Protein AF-A0A2P4XFI6-F1 (afdb_monomer)

Secondary structure (DSSP, 8-state):
-PPPPP-SSS-S---TTS-----TT----TTGGGGT----S-EEEEE-S-HHHHSHHHHHHHHHH-SEEEEEPPTT-S----

Nearest PDB structures (foldseek):
  4lnj-assembly1_A  TM=5.278E-01  e=4.135E+00  Escherichia coli WV_060327
  2ajr-assembly1_B  TM=3.139E-01  e=5.408E+00  Thermotoga maritima
  5lad-assembly1_A-2  TM=4.127E-01  e=9.896E+00  Thermotoga maritima
  8dl5-assembly1_A  TM=4.385E-01  e=9.253E+00  Penicillium expansum

Radius of gyration: 14.09 Å; Cα contacts (8 Å, |Δi|>4): 76; chains: 1; bounding box: 31×22×35 Å

Mean predicted aligned error: 9.26 Å

Solvent-accessible surface area (backbone atoms only — not comparable to full-atom values): 5617 Å² total; per-residue (Å²): 135,84,85,72,82,81,74,83,66,82,60,90,69,81,61,88,92,58,91,84,87,83,67,98,78,77,78,76,44,61,76,50,57,84,80,72,55,92,38,82,57,85,43,77,45,78,40,66,67,46,64,48,57,64,33,71,65,25,48,51,50,46,56,75,70,27,43,39,46,82,42,76,46,63,82,88,64,74,77,80,80,129

pLDDT: mean 73.22, std 13.56, range [32.78, 91.69]

Organism: NCBI:txid4796

Structure (mmCIF, N/CA/C/O backbone):
data_AF-A0A2P4XFI6-F1
#
_entry.id   AF-A0A2P4XFI6-F1
#
loop_
_atom_site.group_PDB
_atom_site.id
_atom_site.type_symbol
_atom_site.label_atom_id
_atom_site.label_alt_id
_atom_site.label_comp_id
_atom_site.label_asym_id
_atom_site.label_entity_id
_atom_site.label_seq_id
_atom_site.pdbx_PDB_ins_code
_atom_site.Cartn_x
_atom_site.Cartn_y
_atom_site.Cartn_z
_atom_site.occupancy
_atom_site.B_iso_or_equiv
_atom_site.auth_seq_id
_atom_site.auth_comp_id
_atom_site.auth_asym_id
_atom_site.auth_atom_id
_atom_site.pdbx_PDB_model_num
ATOM 1 N N . MET A 1 1 ? 16.061 10.832 -11.542 1.00 36.03 1 MET A N 1
ATOM 2 C CA . MET A 1 1 ? 15.271 9.643 -11.921 1.00 36.03 1 MET A CA 1
ATOM 3 C C . MET A 1 1 ? 14.255 10.101 -12.952 1.00 36.03 1 MET A C 1
ATOM 5 O O . MET A 1 1 ? 13.524 11.034 -12.653 1.00 36.03 1 MET A O 1
ATOM 9 N N . SER A 1 2 ? 14.287 9.573 -14.177 1.00 38.56 2 SER A N 1
ATOM 10 C CA . SER A 1 2 ? 13.267 9.873 -15.190 1.00 38.56 2 SER A CA 1
ATOM 11 C C . SER A 1 2 ? 12.094 8.919 -14.997 1.00 38.56 2 SER A C 1
ATOM 13 O O . SER A 1 2 ? 12.297 7.707 -15.001 1.00 38.56 2 SER A O 1
ATOM 15 N N . VAL A 1 3 ? 10.896 9.464 -14.811 1.00 48.16 3 VAL A N 1
ATOM 16 C CA . VAL A 1 3 ? 9.653 8.689 -14.751 1.00 48.16 3 VAL A CA 1
ATOM 17 C C . VAL A 1 3 ? 9.372 8.167 -16.164 1.00 48.16 3 VAL A C 1
ATOM 19 O O . VAL A 1 3 ? 9.319 8.953 -17.110 1.00 48.16 3 VAL A O 1
ATOM 22 N N . GLY A 1 4 ? 9.301 6.845 -16.326 1.00 52.53 4 GLY A N 1
ATOM 23 C CA . GLY A 1 4 ? 8.873 6.220 -17.578 1.00 52.53 4 GLY A CA 1
ATOM 24 C C . GLY A 1 4 ? 7.366 6.410 -17.782 1.00 52.53 4 GLY A C 1
ATOM 25 O O . GLY A 1 4 ? 6.648 6.592 -16.799 1.00 52.53 4 GLY A O 1
ATOM 26 N N . PRO A 1 5 ? 6.867 6.407 -19.028 1.00 50.84 5 PRO A N 1
ATOM 27 C CA . PRO A 1 5 ? 5.430 6.453 -19.275 1.00 50.84 5 PRO A CA 1
ATOM 28 C C . PRO A 1 5 ? 4.742 5.259 -18.599 1.00 50.84 5 PRO A C 1
ATOM 30 O O . PRO A 1 5 ? 5.259 4.145 -18.650 1.00 50.84 5 PRO A O 1
ATOM 33 N N . ILE A 1 6 ? 3.589 5.504 -17.971 1.00 54.31 6 ILE A N 1
ATOM 34 C CA . ILE A 1 6 ? 2.742 4.446 -17.405 1.00 54.31 6 ILE A CA 1
ATOM 35 C C . ILE A 1 6 ? 2.326 3.512 -18.543 1.00 54.31 6 ILE A C 1
ATOM 37 O O . ILE A 1 6 ? 1.794 3.979 -19.557 1.00 54.31 6 ILE A O 1
ATOM 41 N N . ASP A 1 7 ? 2.575 2.214 -18.371 1.00 60.72 7 ASP A N 1
ATOM 42 C CA . ASP A 1 7 ? 2.104 1.195 -19.300 1.00 60.72 7 ASP A CA 1
ATOM 43 C C . ASP A 1 7 ? 0.580 1.083 -19.179 1.00 60.72 7 ASP A C 1
ATOM 45 O O . ASP A 1 7 ? 0.039 0.688 -18.148 1.00 60.72 7 ASP A O 1
ATOM 49 N N . LYS A 1 8 ? -0.126 1.499 -20.232 1.00 60.00 8 LYS A N 1
ATOM 50 C CA . LYS A 1 8 ? -1.594 1.461 -20.285 1.00 60.00 8 LYS A CA 1
ATOM 51 C C . LYS A 1 8 ? -2.128 0.099 -20.732 1.00 60.00 8 LYS A C 1
ATOM 53 O O . LYS A 1 8 ? -3.336 -0.103 -20.705 1.00 60.00 8 LYS A O 1
ATOM 58 N N . GLU A 1 9 ? -1.242 -0.809 -21.135 1.00 62.91 9 GLU A N 1
ATOM 59 C CA . GLU A 1 9 ? -1.560 -2.137 -21.658 1.00 62.91 9 GLU A CA 1
ATOM 60 C C . GLU A 1 9 ? -1.171 -3.260 -20.678 1.00 62.91 9 GLU A C 1
ATOM 62 O O . GLU A 1 9 ? -1.390 -4.434 -20.988 1.00 62.91 9 GLU A O 1
ATOM 67 N N . GLU A 1 10 ? -0.636 -2.925 -19.490 1.00 64.62 10 GLU A N 1
ATOM 68 C CA . GLU A 1 10 ? -0.232 -3.896 -18.454 1.00 64.62 10 GLU A CA 1
ATOM 69 C C . GLU A 1 10 ? -1.381 -4.858 -18.107 1.00 64.62 10 GLU A C 1
ATOM 71 O O . GLU A 1 10 ? -1.182 -6.057 -17.900 1.00 64.62 10 GLU A O 1
ATOM 76 N N . LEU A 1 11 ? -2.616 -4.348 -18.122 1.00 62.16 11 LEU A N 1
ATOM 77 C CA . LEU A 1 11 ? -3.827 -5.121 -17.884 1.00 62.16 11 LEU A CA 1
ATOM 78 C C . LEU A 1 11 ? -4.787 -4.969 -19.069 1.00 62.16 11 LEU A C 1
ATOM 80 O O . LEU A 1 11 ? -5.520 -3.992 -19.178 1.00 62.16 11 LEU A O 1
ATOM 84 N N . LYS A 1 12 ? -4.826 -5.986 -19.943 1.00 64.38 12 LYS A N 1
ATOM 85 C CA . LYS A 1 12 ? -5.713 -6.030 -21.128 1.00 64.38 12 LYS A CA 1
ATOM 86 C C . LYS A 1 12 ? -7.199 -5.881 -20.786 1.00 64.38 12 LYS A C 1
ATOM 88 O O . LYS A 1 12 ? -7.974 -5.403 -21.608 1.00 64.38 12 LYS A O 1
ATOM 93 N N . THR A 1 13 ? -7.599 -6.324 -19.595 1.00 66.69 13 THR A N 1
ATOM 94 C CA . THR A 1 13 ? -8.957 -6.199 -19.056 1.00 66.69 13 THR A CA 1
ATOM 95 C C . THR A 1 13 ? -8.911 -6.217 -17.534 1.00 66.69 13 THR A C 1
ATOM 97 O O . THR A 1 13 ? -8.274 -7.097 -16.954 1.00 66.69 13 THR A O 1
ATOM 100 N N . TYR A 1 14 ? -9.645 -5.310 -16.898 1.00 67.44 14 TYR A N 1
ATOM 101 C CA . TYR A 1 14 ? -9.862 -5.299 -15.456 1.00 67.44 14 TYR A CA 1
ATOM 102 C C . TYR A 1 14 ? -11.111 -6.134 -15.118 1.00 67.44 14 TYR A C 1
ATOM 104 O O . TYR A 1 14 ? -12.189 -5.825 -15.627 1.00 67.44 14 TYR A O 1
ATOM 112 N N . PRO A 1 15 ? -11.001 -7.206 -14.313 1.00 76.50 15 PRO A N 1
ATOM 113 C CA . PRO A 1 15 ? -12.157 -7.960 -13.838 1.00 76.50 15 PRO A CA 1
ATOM 114 C C . PRO A 1 15 ? -13.177 -7.055 -13.134 1.00 76.50 15 PRO A C 1
ATOM 116 O O . PRO A 1 15 ? -12.809 -6.296 -12.241 1.00 76.50 15 PRO A O 1
ATOM 119 N N . GLU A 1 16 ? -14.464 -7.193 -13.469 1.00 75.50 16 GLU A N 1
ATOM 120 C CA . GLU A 1 16 ? -15.551 -6.348 -12.930 1.00 75.50 16 GLU A CA 1
ATOM 121 C C . GLU A 1 16 ? -15.722 -6.441 -11.403 1.00 75.50 16 GLU A C 1
ATOM 123 O O . GLU A 1 16 ? -16.304 -5.557 -10.782 1.00 75.50 16 GLU A O 1
ATOM 128 N N . VAL A 1 17 ? -15.218 -7.514 -10.786 1.00 78.50 17 VAL A N 1
ATOM 129 C CA . VAL A 1 17 ? -15.325 -7.763 -9.338 1.00 78.50 17 VAL A CA 1
ATOM 130 C C . VAL A 1 17 ? -14.297 -6.952 -8.535 1.00 78.50 17 VAL A C 1
ATOM 132 O O . VAL A 1 17 ? -14.386 -6.877 -7.310 1.00 78.50 17 VAL A O 1
ATOM 135 N N . HIS A 1 18 ? -13.317 -6.339 -9.198 1.00 75.25 18 HIS A N 1
ATOM 136 C CA . HIS A 1 18 ? -12.230 -5.622 -8.545 1.00 75.25 18 HIS A CA 1
ATOM 137 C C . HIS A 1 18 ? -12.256 -4.135 -8.892 1.00 75.25 18 HIS A C 1
ATOM 139 O O . HIS A 1 18 ? -12.559 -3.733 -10.014 1.00 75.25 18 HIS A O 1
ATOM 145 N N . VAL A 1 19 ? -11.914 -3.313 -7.902 1.00 73.00 19 VAL A N 1
ATOM 146 C CA . VAL A 1 19 ? -11.742 -1.872 -8.075 1.00 73.00 19 VAL A CA 1
ATOM 147 C C . VAL A 1 19 ? -10.265 -1.608 -8.321 1.00 73.0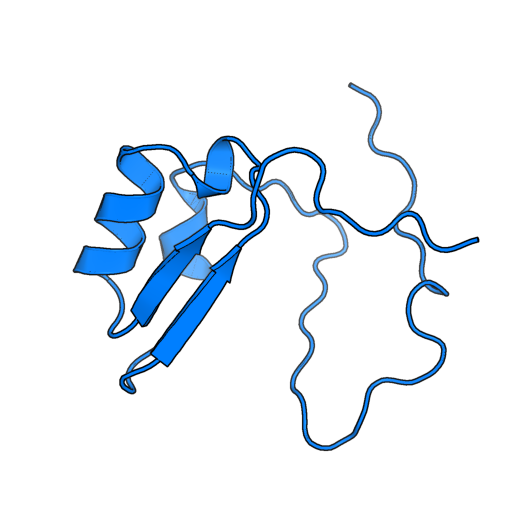0 19 VAL A C 1
ATOM 149 O O . VAL A 1 19 ? -9.420 -2.023 -7.531 1.00 73.00 19 VAL A O 1
ATOM 152 N N . TYR A 1 20 ? -9.968 -0.909 -9.410 1.00 73.94 20 TYR A N 1
ATOM 153 C CA . TYR A 1 20 ? -8.617 -0.500 -9.769 1.00 73.94 20 TYR A CA 1
ATOM 154 C C . TYR A 1 20 ? -8.550 1.020 -9.779 1.00 73.94 20 TYR A C 1
ATOM 156 O O . TYR A 1 20 ? -9.377 1.681 -10.407 1.00 73.94 20 TYR A O 1
ATOM 164 N N . THR A 1 21 ? -7.562 1.573 -9.089 1.00 72.06 21 THR A N 1
ATOM 165 C CA . THR A 1 21 ? -7.275 3.005 -9.073 1.00 72.06 21 THR A CA 1
ATOM 166 C C . THR A 1 21 ? -5.902 3.228 -9.698 1.00 72.06 21 THR A C 1
ATOM 168 O O . THR A 1 21 ? -4.933 2.554 -9.359 1.00 72.06 21 THR A O 1
ATOM 171 N N . VAL A 1 22 ? -5.819 4.151 -10.658 1.00 69.06 22 VAL A N 1
ATOM 172 C CA . VAL A 1 22 ? -4.569 4.500 -11.348 1.00 69.06 22 VAL A CA 1
ATOM 173 C C . VAL A 1 22 ? -4.374 6.004 -11.232 1.00 69.06 22 VAL A C 1
ATOM 175 O O . VAL A 1 22 ? -5.269 6.771 -11.585 1.00 69.06 22 VAL A O 1
ATOM 178 N N . GLN A 1 23 ? -3.209 6.436 -10.747 1.00 65.56 23 GLN A N 1
ATOM 179 C CA . GLN A 1 23 ? -2.830 7.847 -10.747 1.00 65.56 23 GLN A CA 1
ATOM 180 C C . GLN A 1 23 ? -1.922 8.126 -11.950 1.00 65.56 23 GLN A C 1
ATOM 182 O O . GLN A 1 23 ? -0.882 7.492 -12.092 1.00 65.56 23 GLN A O 1
ATOM 187 N N . GLU A 1 24 ? -2.277 9.101 -12.798 1.00 58.34 24 GLU A N 1
ATOM 188 C CA . GLU A 1 24 ? -1.440 9.486 -13.953 1.00 58.34 24 GLU A CA 1
ATOM 189 C C . GLU A 1 24 ? -0.048 9.997 -13.546 1.00 58.34 24 GLU A C 1
ATOM 191 O O . GLU A 1 24 ? 0.900 9.881 -14.314 1.00 58.34 24 GLU A O 1
ATOM 196 N N . ASN A 1 25 ? 0.077 10.553 -12.338 1.00 62.56 25 ASN A N 1
ATOM 197 C CA . ASN A 1 25 ? 1.337 11.003 -11.754 1.00 62.56 25 ASN A CA 1
ATOM 198 C C . ASN A 1 25 ? 1.416 10.533 -10.298 1.00 62.56 25 ASN A C 1
ATOM 200 O O . ASN A 1 25 ? 1.067 11.276 -9.383 1.00 62.56 25 ASN A O 1
ATOM 204 N N . GLY A 1 26 ? 1.830 9.281 -10.111 1.00 61.25 26 GLY A N 1
ATOM 205 C CA . GLY A 1 26 ? 2.052 8.670 -8.805 1.00 61.25 26 GLY A CA 1
ATOM 206 C C . GLY A 1 26 ? 3.416 9.010 -8.235 1.00 61.25 26 GLY A C 1
ATOM 207 O O . GLY A 1 26 ? 4.418 8.464 -8.690 1.00 61.25 26 GLY A O 1
ATOM 208 N N . TRP A 1 27 ? 3.470 9.870 -7.217 1.00 66.19 27 TRP A N 1
ATOM 209 C CA . TRP A 1 27 ? 4.633 9.919 -6.334 1.00 66.19 27 TRP A CA 1
ATOM 210 C C . TRP A 1 27 ? 4.201 9.473 -4.944 1.00 66.19 27 TRP A C 1
ATOM 212 O O . TRP A 1 27 ? 3.476 10.183 -4.255 1.00 66.19 27 TRP A O 1
ATOM 222 N N . MET A 1 28 ? 4.598 8.256 -4.574 1.00 68.31 28 MET A N 1
ATOM 223 C CA . MET A 1 28 ? 4.309 7.689 -3.264 1.00 68.31 28 MET A CA 1
ATOM 224 C C . MET A 1 28 ? 5.479 8.010 -2.336 1.00 68.31 28 MET A C 1
ATOM 226 O O . MET A 1 28 ? 6.598 7.538 -2.550 1.00 68.31 28 MET A O 1
ATOM 230 N N . ASP A 1 29 ? 5.225 8.821 -1.315 1.00 71.56 29 ASP A N 1
ATOM 231 C CA . ASP A 1 29 ? 6.128 8.997 -0.183 1.00 71.56 29 ASP A CA 1
ATOM 232 C C . ASP A 1 29 ? 5.417 8.620 1.125 1.00 71.56 29 ASP A C 1
ATOM 234 O O . ASP A 1 29 ? 4.212 8.369 1.155 1.00 71.56 29 ASP A O 1
ATOM 238 N N . SER A 1 30 ? 6.167 8.565 2.225 1.00 65.94 30 SER A N 1
ATOM 239 C CA . SER A 1 30 ? 5.641 8.155 3.536 1.00 65.94 30 SER A CA 1
ATOM 240 C C . SER A 1 30 ? 4.468 8.992 4.082 1.00 65.94 30 SER A C 1
ATOM 242 O O . SER A 1 30 ? 3.853 8.573 5.054 1.00 65.94 30 SER A O 1
ATOM 244 N N . ASN A 1 31 ? 4.173 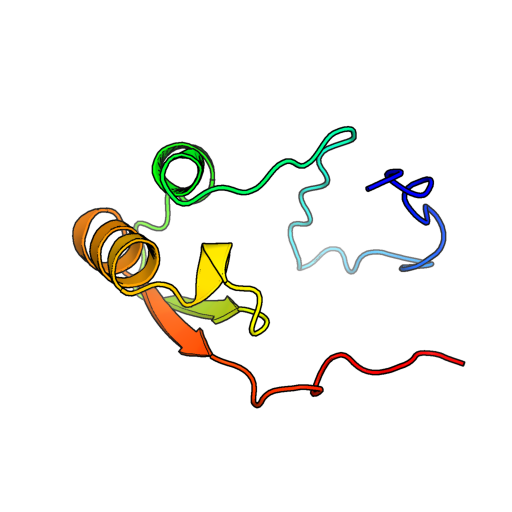10.170 3.524 1.00 67.06 31 ASN A N 1
ATOM 245 C CA . ASN A 1 31 ? 3.067 11.039 3.945 1.00 67.06 31 ASN A CA 1
ATOM 246 C C . ASN A 1 31 ? 1.822 10.881 3.064 1.00 67.06 31 ASN A C 1
ATOM 248 O O . ASN A 1 31 ? 0.748 11.349 3.423 1.00 67.06 31 ASN A O 1
ATOM 252 N N . VAL A 1 32 ? 1.961 10.256 1.896 1.00 70.50 32 VAL A N 1
ATOM 253 C CA . VAL A 1 32 ? 0.881 10.150 0.909 1.00 70.50 32 VAL A CA 1
ATOM 254 C C . VAL A 1 32 ? -0.164 9.098 1.320 1.00 70.50 32 VAL A C 1
ATOM 256 O O . VAL A 1 32 ? -1.311 9.176 0.887 1.00 70.50 32 VAL A O 1
ATOM 259 N N . TRP A 1 33 ? 0.181 8.179 2.229 1.00 70.38 33 TRP A N 1
ATOM 260 C CA . TRP A 1 33 ? -0.689 7.092 2.706 1.00 70.38 33 TRP A CA 1
ATOM 261 C C . TRP A 1 33 ? -2.040 7.535 3.264 1.00 70.38 33 TRP A C 1
ATOM 263 O O . TRP A 1 33 ? -3.033 6.854 3.015 1.00 70.38 33 TRP A O 1
ATOM 273 N N . GLU A 1 34 ? -2.099 8.673 3.960 1.00 66.94 34 GLU A N 1
ATOM 274 C CA . GLU A 1 34 ? -3.337 9.190 4.565 1.00 66.94 34 GLU A CA 1
ATOM 275 C C . GLU A 1 34 ? -4.432 9.493 3.528 1.00 66.94 34 GLU A C 1
ATOM 277 O O . GLU A 1 34 ? -5.611 9.501 3.863 1.00 66.94 34 GLU A O 1
ATOM 282 N N . PHE A 1 35 ? -4.062 9.709 2.262 1.00 67.31 35 PHE A N 1
ATOM 283 C CA . PHE A 1 35 ? -5.006 10.044 1.192 1.00 67.31 35 PHE A CA 1
ATOM 284 C C . PHE A 1 35 ? -5.468 8.835 0.371 1.00 67.31 35 PHE A C 1
ATOM 286 O O . PHE A 1 35 ? -6.396 8.967 -0.425 1.00 67.31 35 PHE A O 1
ATOM 293 N N . TYR A 1 36 ? -4.810 7.682 0.514 1.00 67.12 36 TYR A N 1
ATOM 294 C CA . TYR A 1 36 ? -4.962 6.562 -0.418 1.00 67.12 36 TYR A CA 1
ATOM 295 C C . TYR A 1 36 ? -5.873 5.440 0.068 1.00 67.12 36 TYR A C 1
ATOM 297 O O . TYR A 1 36 ? -6.471 4.751 -0.758 1.00 67.12 36 TYR A O 1
ATOM 305 N N . TYR A 1 37 ? -5.980 5.241 1.381 1.00 68.81 37 TYR A N 1
ATOM 306 C CA . TYR A 1 37 ? -6.669 4.083 1.934 1.00 68.81 37 TYR A CA 1
ATOM 307 C C . TYR A 1 37 ? -7.622 4.497 3.048 1.00 68.81 37 TYR A C 1
ATOM 309 O O . TYR A 1 37 ? -7.227 4.645 4.197 1.00 68.81 37 TYR A O 1
ATOM 317 N N . GLU A 1 38 ? -8.901 4.616 2.706 1.00 69.88 38 GLU A N 1
ATOM 318 C CA . GLU A 1 38 ? -9.991 4.563 3.678 1.00 69.88 38 GLU A CA 1
ATOM 319 C C . GLU A 1 38 ? -10.451 3.100 3.755 1.00 69.88 38 GLU A C 1
ATOM 321 O O . GLU A 1 38 ? -11.322 2.648 3.010 1.00 69.88 38 GLU A O 1
ATOM 326 N N . ILE A 1 39 ? -9.747 2.305 4.568 1.00 81.44 39 ILE A N 1
ATOM 327 C CA . ILE A 1 39 ? -10.061 0.887 4.785 1.00 81.44 39 ILE A CA 1
ATOM 328 C C . ILE A 1 39 ? -10.663 0.734 6.181 1.00 81.44 39 ILE A C 1
ATOM 330 O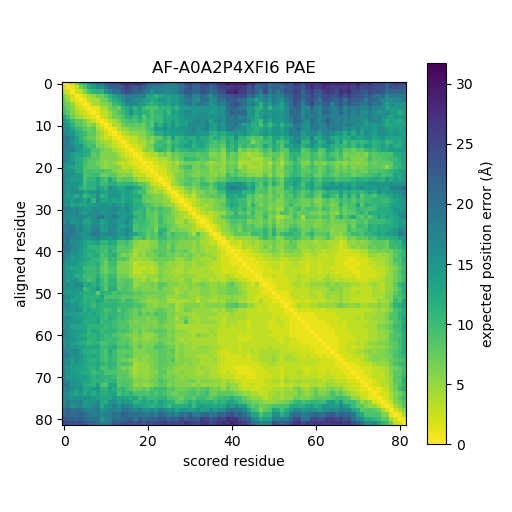 O . ILE A 1 39 ?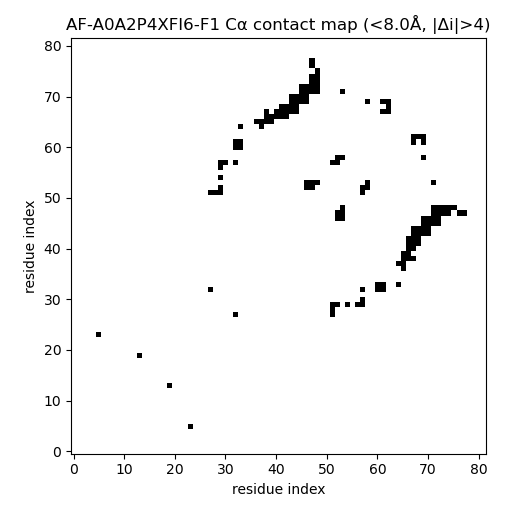 -9.956 0.521 7.170 1.00 81.44 39 ILE A O 1
ATOM 334 N N . ASP A 1 40 ? -11.989 0.803 6.240 1.00 84.38 40 ASP A N 1
ATOM 335 C CA . ASP A 1 40 ? -12.739 0.702 7.496 1.00 84.38 40 ASP A CA 1
ATOM 336 C C . ASP A 1 40 ? -12.974 -0.745 7.945 1.00 84.38 40 ASP A C 1
ATOM 338 O O . ASP A 1 40 ? -13.142 -1.023 9.132 1.00 84.38 40 ASP A O 1
ATOM 342 N N . ALA A 1 41 ? -12.993 -1.690 7.003 1.00 89.31 41 ALA A N 1
ATOM 343 C CA . ALA A 1 41 ? -13.234 -3.100 7.287 1.00 89.31 41 ALA A CA 1
ATOM 344 C C . ALA A 1 41 ? -11.918 -3.865 7.524 1.00 89.31 41 ALA A C 1
ATOM 346 O O . ALA A 1 41 ? -10.925 -3.585 6.845 1.00 89.31 41 ALA A O 1
ATOM 347 N N . PRO A 1 42 ? -11.903 -4.886 8.407 1.00 91.69 42 PRO A N 1
ATOM 348 C CA . PRO A 1 42 ? -10.743 -5.754 8.593 1.00 91.69 42 PRO A CA 1
ATOM 349 C C . PRO A 1 42 ? -10.243 -6.334 7.266 1.00 91.69 42 PRO A C 1
ATOM 351 O O . PRO A 1 42 ? -10.966 -7.075 6.599 1.00 91.69 42 PRO A O 1
ATOM 354 N N . SER A 1 43 ? -9.012 -5.989 6.888 1.00 89.88 43 SER A N 1
ATOM 355 C CA . SER A 1 43 ? -8.460 -6.286 5.560 1.00 89.88 43 SER A CA 1
ATOM 356 C C . SER A 1 43 ? -6.983 -6.680 5.619 1.00 89.88 43 SER A C 1
ATOM 358 O O . SER A 1 43 ? -6.308 -6.473 6.625 1.00 89.88 43 SER A O 1
ATOM 360 N N . ILE A 1 44 ? -6.465 -7.236 4.521 1.00 89.81 44 ILE A N 1
ATOM 361 C CA . ILE A 1 44 ? -5.028 -7.457 4.320 1.00 89.81 44 ILE A CA 1
ATOM 362 C C . ILE A 1 44 ? -4.572 -6.554 3.178 1.00 89.81 44 ILE A C 1
ATOM 364 O O . ILE A 1 44 ? -5.101 -6.647 2.071 1.00 89.81 44 ILE A O 1
ATOM 368 N N . LEU A 1 45 ? -3.584 -5.707 3.449 1.00 87.44 45 LEU A N 1
ATOM 369 C CA . LEU A 1 45 ? -2.960 -4.846 2.456 1.00 87.44 45 LEU A CA 1
ATOM 370 C C . LEU A 1 45 ? -1.666 -5.506 1.972 1.00 87.44 45 LEU A C 1
ATOM 372 O O . LEU A 1 45 ? -0.677 -5.560 2.703 1.00 87.44 45 LEU A O 1
ATOM 376 N N . LEU A 1 46 ? -1.693 -6.045 0.754 1.00 88.00 46 LEU A N 1
ATOM 377 C CA . LEU A 1 46 ? -0.532 -6.663 0.118 1.00 88.00 46 LEU A CA 1
ATOM 378 C C . LEU A 1 46 ? 0.254 -5.597 -0.652 1.00 88.00 46 LEU A C 1
ATOM 380 O O . LEU A 1 46 ? -0.253 -5.062 -1.636 1.00 88.00 46 LEU A O 1
ATOM 384 N N . LEU A 1 47 ? 1.473 -5.298 -0.204 1.00 84.25 47 LEU A N 1
ATOM 385 C CA . LEU A 1 47 ? 2.327 -4.261 -0.789 1.00 84.25 47 LEU A CA 1
ATOM 386 C C . LEU A 1 47 ? 3.600 -4.869 -1.385 1.00 84.25 47 LEU A C 1
ATOM 388 O O . LEU A 1 47 ? 4.142 -5.858 -0.878 1.00 84.25 47 LEU A O 1
ATOM 392 N N . ASP A 1 48 ? 4.094 -4.254 -2.456 1.00 83.88 48 ASP A N 1
ATOM 393 C CA . ASP A 1 48 ? 5.450 -4.500 -2.933 1.00 83.88 48 ASP A CA 1
ATOM 394 C C . ASP A 1 48 ? 6.491 -3.925 -1.952 1.00 83.88 48 ASP A C 1
ATOM 396 O O . ASP A 1 48 ? 6.182 -3.184 -1.017 1.00 83.88 48 ASP A O 1
ATOM 400 N N . ASN A 1 49 ? 7.756 -4.300 -2.141 1.00 83.25 49 ASN A N 1
ATOM 401 C CA . ASN A 1 49 ? 8.827 -3.967 -1.200 1.00 83.25 49 ASN A CA 1
ATOM 402 C C . ASN A 1 49 ? 9.464 -2.590 -1.472 1.00 83.25 49 ASN A C 1
ATOM 404 O O . ASN A 1 49 ? 10.671 -2.412 -1.284 1.00 83.25 49 ASN A O 1
ATOM 408 N N . PHE A 1 50 ? 8.689 -1.633 -1.987 1.00 82.12 50 PHE A N 1
ATOM 409 C CA . PHE A 1 50 ? 9.175 -0.278 -2.220 1.00 82.12 50 PHE A CA 1
ATOM 410 C C . PHE A 1 50 ? 9.357 0.451 -0.883 1.00 82.12 50 PHE A C 1
ATOM 412 O O . PHE A 1 50 ? 8.515 0.334 0.003 1.00 82.12 50 PHE A O 1
ATOM 419 N N . ASP A 1 51 ? 10.440 1.217 -0.714 1.00 80.12 51 ASP A N 1
ATOM 420 C CA . ASP A 1 51 ? 10.789 1.827 0.584 1.00 80.12 51 ASP A CA 1
ATOM 421 C C . ASP A 1 51 ? 9.661 2.712 1.1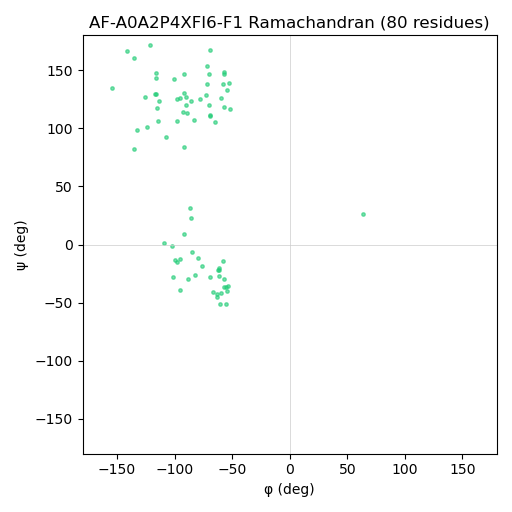38 1.00 80.12 51 ASP A C 1
ATOM 423 O O . ASP A 1 51 ? 9.347 2.662 2.324 1.00 80.12 51 ASP A O 1
ATOM 427 N N . ALA A 1 52 ? 8.944 3.431 0.265 1.00 77.94 52 ALA A N 1
ATOM 428 C CA . ALA A 1 52 ? 7.796 4.235 0.683 1.00 77.94 52 ALA A CA 1
ATOM 429 C C . ALA A 1 52 ? 6.644 3.405 1.284 1.00 77.94 52 ALA A C 1
ATOM 431 O O . ALA A 1 52 ? 5.826 3.969 2.004 1.00 77.94 52 ALA A O 1
ATOM 432 N N . HIS A 1 53 ? 6.574 2.104 0.982 1.00 78.06 53 HIS A N 1
ATOM 433 C CA . HIS A 1 53 ? 5.555 1.149 1.425 1.00 78.06 53 HIS A CA 1
ATOM 434 C C . HIS A 1 53 ? 5.992 0.366 2.663 1.00 78.06 53 HIS A C 1
ATOM 436 O O . HIS A 1 53 ? 5.190 0.161 3.576 1.00 78.06 53 HIS A O 1
ATOM 442 N N . VAL A 1 54 ? 7.268 -0.016 2.737 1.00 77.75 54 VAL A N 1
ATOM 443 C CA . VAL A 1 54 ? 7.792 -0.884 3.806 1.00 77.75 54 VAL A CA 1
ATOM 444 C C . VAL A 1 54 ? 8.571 -0.150 4.896 1.00 77.75 54 VAL A C 1
ATOM 446 O O . VAL A 1 54 ? 9.002 -0.789 5.855 1.00 77.75 54 VAL A O 1
ATOM 449 N N . SER A 1 55 ? 8.736 1.174 4.791 1.00 83.94 55 SER A N 1
ATOM 450 C C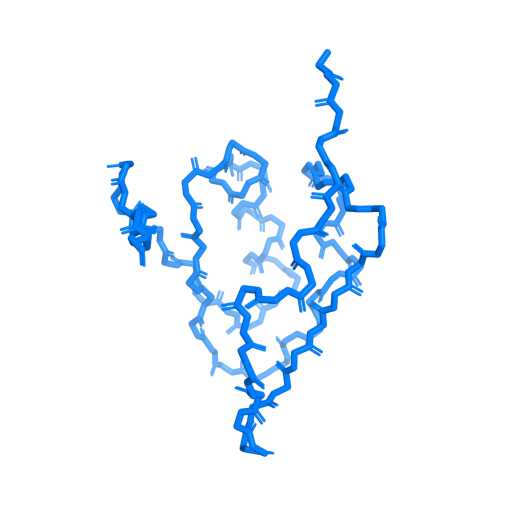A . SER A 1 55 ? 9.340 1.974 5.860 1.00 83.94 55 SER A CA 1
ATOM 451 C C . SER A 1 55 ? 8.575 1.820 7.180 1.00 83.94 55 SER A C 1
ATOM 453 O O . SER A 1 55 ? 7.351 1.687 7.200 1.00 83.94 55 SER A O 1
ATOM 455 N N . GLU A 1 56 ? 9.274 1.913 8.313 1.00 85.00 56 GLU A N 1
ATOM 456 C CA . GLU A 1 56 ? 8.620 1.866 9.631 1.00 85.00 56 GLU A CA 1
ATOM 457 C C . GLU A 1 56 ? 7.514 2.921 9.748 1.00 85.00 56 GLU A C 1
ATOM 459 O O . GLU A 1 56 ? 6.428 2.643 10.248 1.00 85.00 56 GLU A O 1
ATOM 464 N N . LYS A 1 57 ? 7.763 4.119 9.208 1.00 84.38 57 LYS A N 1
ATOM 465 C CA . LYS A 1 57 ? 6.802 5.218 9.224 1.00 84.38 57 LYS A CA 1
ATOM 466 C C . LYS A 1 57 ? 5.529 4.888 8.439 1.00 84.38 57 LYS A C 1
ATOM 468 O O . LYS A 1 57 ? 4.444 5.153 8.942 1.00 84.38 57 LYS A O 1
ATOM 473 N N . SER A 1 58 ? 5.638 4.316 7.239 1.00 80.25 58 SER A N 1
ATOM 474 C CA . SER A 1 58 ? 4.459 3.951 6.439 1.00 80.25 58 SER A CA 1
ATOM 475 C C . SER A 1 58 ? 3.652 2.835 7.093 1.00 80.25 58 SER A C 1
ATOM 477 O O . SER A 1 58 ? 2.429 2.921 7.136 1.00 80.25 58 SER A O 1
ATOM 479 N N . VAL A 1 59 ? 4.318 1.825 7.661 1.00 84.12 59 VAL A N 1
ATOM 480 C CA . VAL A 1 59 ? 3.638 0.729 8.369 1.00 84.12 59 VAL A CA 1
ATOM 481 C C . VAL A 1 59 ? 2.886 1.249 9.596 1.00 84.12 59 VAL A C 1
ATOM 483 O O . VAL A 1 59 ? 1.736 0.862 9.801 1.00 84.12 59 VAL A O 1
ATOM 486 N N . VAL A 1 60 ? 3.495 2.153 10.374 1.00 86.69 60 VAL A N 1
ATOM 487 C CA . VAL A 1 60 ? 2.832 2.799 11.518 1.00 86.69 60 VAL A CA 1
ATOM 488 C C . VAL A 1 60 ? 1.604 3.576 11.057 1.00 86.69 60 VAL A C 1
ATOM 490 O O . VAL A 1 60 ? 0.518 3.318 11.570 1.00 86.69 60 VAL A O 1
ATOM 493 N N . VAL A 1 61 ? 1.743 4.440 10.043 1.00 85.56 61 VAL A N 1
ATOM 494 C CA . VAL A 1 61 ? 0.619 5.227 9.511 1.00 85.56 61 VAL A CA 1
ATOM 495 C C . VAL A 1 61 ? -0.530 4.314 9.090 1.00 85.56 61 VAL A C 1
ATOM 497 O O . VAL A 1 61 ? -1.639 4.505 9.566 1.00 85.56 61 VAL A O 1
ATOM 500 N N . ILE A 1 62 ? -0.276 3.274 8.287 1.00 82.94 62 ILE A N 1
ATOM 501 C CA . ILE A 1 62 ? -1.329 2.347 7.835 1.00 82.94 62 ILE A CA 1
ATOM 502 C C . ILE A 1 62 ? -2.011 1.656 9.024 1.00 82.94 62 ILE A C 1
ATOM 504 O O . ILE A 1 62 ? -3.232 1.514 9.029 1.00 82.94 62 ILE A O 1
ATOM 508 N N . SER A 1 63 ? -1.244 1.238 10.035 1.00 83.94 63 SER A N 1
ATOM 509 C CA . SER A 1 63 ? -1.797 0.565 11.217 1.00 83.94 63 SER A CA 1
ATOM 510 C C . SER A 1 63 ? -2.635 1.480 12.116 1.00 83.94 63 SER A C 1
ATOM 512 O O . SER A 1 63 ? -3.536 0.999 12.799 1.00 83.94 63 SER A O 1
ATOM 514 N N . GLU A 1 64 ? -2.343 2.783 12.131 1.00 86.44 64 GLU A N 1
ATOM 515 C CA . GLU A 1 64 ? -3.059 3.771 12.944 1.00 86.44 64 GLU A CA 1
ATOM 516 C C . GLU A 1 64 ? -4.281 4.349 12.221 1.00 86.44 64 GLU A C 1
ATOM 518 O O . GLU A 1 64 ? -5.256 4.720 12.875 1.00 86.44 64 GLU A O 1
ATOM 523 N N . THR A 1 65 ? -4.246 4.425 10.888 1.00 85.62 65 THR A N 1
ATOM 524 C CA . THR A 1 65 ? -5.305 5.056 10.087 1.00 85.62 65 THR A CA 1
ATOM 525 C C . THR A 1 65 ? -6.282 4.067 9.460 1.00 85.62 65 THR A C 1
ATOM 527 O O . THR A 1 65 ? -7.343 4.489 9.005 1.00 85.62 65 THR A O 1
ATOM 530 N N . THR A 1 66 ? -5.972 2.766 9.441 1.00 86.88 66 THR A N 1
ATOM 531 C CA . THR A 1 66 ? -6.803 1.756 8.768 1.00 86.88 66 THR A CA 1
ATOM 532 C C . THR A 1 66 ? -7.023 0.497 9.605 1.00 86.88 66 THR A C 1
ATOM 534 O O . THR A 1 66 ? -6.24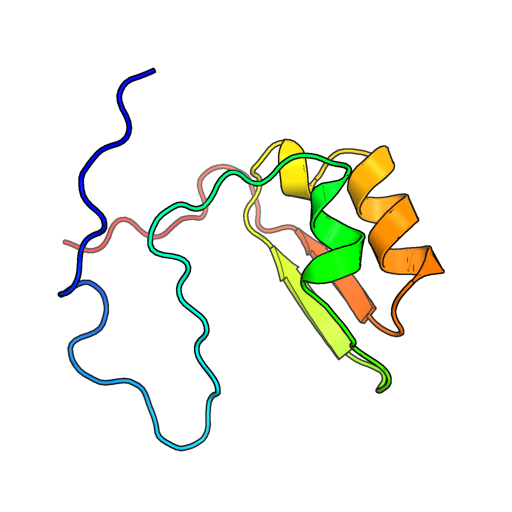2 0.168 10.494 1.00 86.88 66 THR A O 1
ATOM 537 N N . SER A 1 67 ? -8.056 -0.279 9.264 1.00 88.06 67 SER A N 1
ATOM 538 C CA . SER A 1 67 ? -8.294 -1.620 9.826 1.00 88.06 67 SER A CA 1
ATOM 539 C C . SER A 1 67 ? -7.528 -2.731 9.085 1.00 88.06 67 SER A C 1
ATOM 541 O O . SER A 1 67 ? -7.936 -3.898 9.109 1.00 88.06 67 SER A O 1
ATOM 543 N N . ALA A 1 68 ? -6.441 -2.396 8.382 1.00 89.31 68 ALA A N 1
ATOM 544 C CA . ALA A 1 68 ? -5.701 -3.337 7.548 1.00 89.31 68 ALA A CA 1
ATOM 545 C C . ALA A 1 68 ? -4.425 -3.870 8.219 1.00 89.31 68 ALA A C 1
ATOM 547 O O . ALA A 1 68 ? -3.669 -3.141 8.858 1.00 89.31 68 ALA A O 1
ATOM 548 N N . LEU A 1 69 ? -4.138 -5.154 7.996 1.00 89.38 69 LEU A N 1
ATOM 549 C CA . LEU A 1 69 ? -2.835 -5.751 8.280 1.00 89.38 69 LEU A CA 1
ATOM 550 C C . LEU A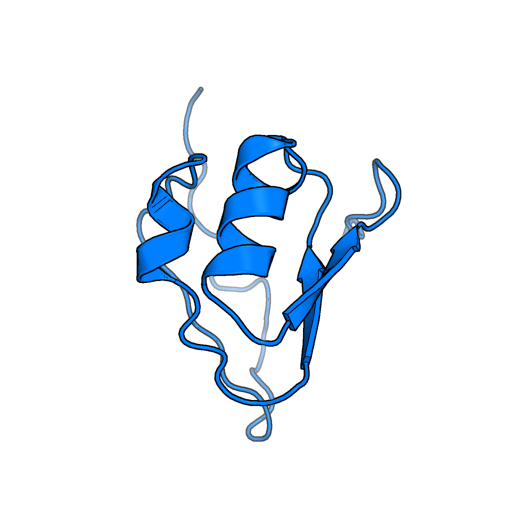 1 69 ? -1.931 -5.627 7.048 1.00 89.38 69 LEU A C 1
ATOM 552 O O . LEU A 1 69 ? -2.296 -6.089 5.966 1.00 89.38 69 LEU A O 1
ATOM 556 N N . VAL A 1 70 ? -0.732 -5.072 7.219 1.00 86.88 70 VAL A N 1
ATOM 557 C CA . VAL A 1 70 ? 0.259 -4.972 6.138 1.00 86.88 70 VAL A CA 1
ATOM 558 C C . VAL A 1 70 ? 0.955 -6.319 5.918 1.00 86.88 70 VAL A C 1
ATOM 560 O O . VAL A 1 70 ? 1.544 -6.885 6.838 1.00 86.88 70 VAL A O 1
ATOM 563 N N . CYS A 1 71 ? 0.924 -6.816 4.681 1.00 88.75 71 CYS A N 1
ATOM 564 C CA . CYS A 1 71 ? 1.671 -7.983 4.224 1.00 88.75 71 CYS A CA 1
ATOM 565 C C . CYS A 1 71 ? 2.687 -7.552 3.160 1.00 88.75 71 CYS A C 1
ATOM 567 O O . CYS A 1 71 ? 2.314 -7.054 2.099 1.00 88.75 71 CYS A O 1
ATOM 569 N N . GLN A 1 72 ? 3.974 -7.738 3.453 1.00 85.69 72 GLN A N 1
ATOM 570 C CA . GLN A 1 72 ? 5.064 -7.364 2.552 1.00 85.69 72 GLN A CA 1
ATOM 571 C C . GLN A 1 72 ? 5.443 -8.549 1.664 1.00 85.69 72 GLN A C 1
ATOM 573 O O . GLN A 1 72 ? 5.684 -9.656 2.157 1.00 85.69 72 GLN A O 1
ATOM 578 N N . LEU A 1 73 ? 5.527 -8.317 0.356 1.00 86.25 73 LEU A N 1
ATOM 579 C CA . LEU A 1 73 ? 6.088 -9.299 -0.566 1.00 86.25 73 LEU A CA 1
ATOM 580 C C . LEU A 1 73 ? 7.610 -9.426 -0.367 1.00 86.25 73 LEU A C 1
ATOM 582 O O . LEU A 1 73 ? 8.276 -8.428 -0.085 1.00 86.25 73 LEU A O 1
ATOM 586 N N . PRO A 1 74 ? 8.204 -10.621 -0.559 1.00 84.19 74 PRO A N 1
ATOM 587 C CA . PRO A 1 74 ? 9.655 -10.762 -0.533 1.00 84.19 74 PRO A CA 1
ATOM 588 C C . PRO A 1 74 ? 10.315 -9.848 -1.572 1.00 84.19 74 PRO A C 1
ATOM 590 O O . PRO A 1 74 ? 9.777 -9.639 -2.665 1.00 84.19 74 PRO A O 1
ATOM 593 N N . ALA A 1 75 ? 11.510 -9.340 -1.269 1.00 80.50 75 ALA A N 1
ATOM 594 C CA . ALA A 1 75 ? 12.262 -8.518 -2.212 1.00 80.50 75 ALA A CA 1
ATOM 595 C C . ALA A 1 75 ? 12.421 -9.227 -3.573 1.00 80.50 75 ALA A C 1
ATOM 597 O O . ALA A 1 75 ? 12.698 -10.425 -3.628 1.00 80.50 75 ALA A O 1
ATOM 598 N N . ASN A 1 76 ? 12.281 -8.469 -4.665 1.00 78.50 76 ASN A N 1
ATOM 599 C CA . ASN A 1 76 ? 12.325 -8.965 -6.050 1.00 78.50 76 ASN A CA 1
ATOM 600 C C . ASN A 1 76 ? 11.198 -9.951 -6.427 1.00 78.50 76 ASN A C 1
ATOM 602 O O . ASN A 1 76 ? 11.376 -10.761 -7.332 1.00 78.50 76 ASN A O 1
ATOM 606 N N . SER A 1 77 ? 10.038 -9.879 -5.762 1.00 75.06 77 SER A N 1
ATOM 607 C CA . SER A 1 77 ? 8.854 -10.692 -6.106 1.00 75.06 77 SER A CA 1
ATOM 608 C C . SER A 1 77 ? 7.893 -10.019 -7.087 1.00 75.06 77 SER A C 1
ATOM 610 O O . SER A 1 77 ? 6.801 -10.534 -7.321 1.00 75.06 77 SER A O 1
ATOM 612 N N . THR A 1 78 ? 8.266 -8.881 -7.673 1.00 68.00 78 THR A N 1
ATOM 613 C CA . THR A 1 78 ? 7.511 -8.306 -8.788 1.00 68.00 78 THR A CA 1
ATOM 614 C C . THR A 1 78 ? 7.708 -9.222 -9.988 1.00 68.00 78 THR A C 1
ATOM 616 O O . THR A 1 78 ? 8.818 -9.348 -10.508 1.00 68.00 78 THR A O 1
ATOM 619 N N . SER A 1 79 ? 6.653 -9.926 -10.392 1.00 63.09 79 SER A N 1
ATOM 620 C CA . SER A 1 79 ? 6.697 -10.788 -11.568 1.00 63.09 79 SER A CA 1
ATOM 621 C C . SER A 1 79 ? 7.101 -9.961 -12.788 1.00 63.09 79 SER A C 1
ATOM 623 O O . SER A 1 79 ? 6.379 -9.045 -13.174 1.00 63.09 79 SER A O 1
ATOM 625 N N . LEU A 1 80 ? 8.236 -10.299 -13.406 1.00 44.38 80 LEU A N 1
ATOM 626 C CA . LEU A 1 80 ? 8.524 -9.894 -14.778 1.00 44.38 80 LEU A CA 1
ATOM 627 C C . LEU A 1 80 ? 7.489 -10.588 -15.663 1.00 44.38 80 LEU A C 1
ATOM 629 O O . LEU A 1 80 ? 7.571 -11.800 -15.870 1.00 44.38 80 LEU A O 1
ATOM 633 N N . TRP A 1 81 ? 6.502 -9.848 -16.150 1.00 47.41 81 TRP A N 1
ATOM 634 C CA . TRP A 1 81 ? 5.714 -10.335 -17.272 1.00 47.41 81 TRP A CA 1
ATOM 635 C C . TRP A 1 81 ? 6.588 -10.260 -18.532 1.00 47.41 81 TRP A C 1
ATOM 637 O O . TRP A 1 81 ? 7.249 -9.252 -18.783 1.00 47.41 81 TRP A O 1
ATOM 647 N N . MET A 1 82 ? 6.649 -11.382 -19.255 1.00 32.78 82 MET A N 1
ATOM 648 C CA . MET A 1 82 ? 7.148 -11.481 -20.630 1.00 32.78 82 MET A CA 1
ATOM 649 C C . MET A 1 82 ? 6.051 -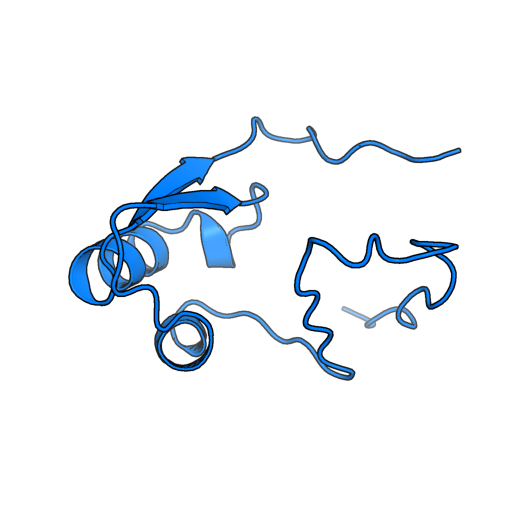11.055 -21.601 1.00 32.78 82 MET A C 1
ATOM 651 O O . MET A 1 82 ? 4.874 -11.373 -21.307 1.00 32.78 82 MET A O 1
#

Sequence (82 aa):
MSVGPIDKEELKTYPEVHVYTVQENGWMDSNVWEFYYEIDAPSILLLDNFDAHVSEKSVVVISETTSALVCQLPANSTSLWM

Foldseek 3Di:
DDDDQPDPPPDVDDPPVDDDDDDRDDDQALVCLLVPDPAADQEEDEDEPDCRCPPPSNQVCCVVRHNYDYDYDPHPPPDDDD